Protein AF-A0A9Q3L5G3-F1 (afdb_monomer)

Mean predicted aligned error: 17.33 Å

Secondary structure (DSSP, 8-state):
------B-TTT--B-S--SSPPPSSTTSTT---TT----------------HHHHHHHHHHHHH-HHHHHHHHHHH-SS--HHHHHHS-HHHHHHHHTT------

Sequence (105 aa):
MTIVHEDGNIHKNADGLRRWPLPNNIDNPAYVPEEYSTQIPIEVIGVTDLNTTFFEEVRKSYTQDRNFSILCQLLNKDCKDNSLIHSLDEVWKKSYDEGRFHLLD

Foldseek 3Di:
DDDDFAQDPPPRPRPPDDPDDDPLDPPDPPRDDPPDPPPPDDDDDDDDPPDPVNVVVVVVVLVPDPQSVLVVVCQPDPDHDVVSLVVHDPVSSVCVVVVVDHDDD

pLDDT: mean 75.46, std 13.94, range [43.0, 93.69]

Radius of gyration: 29.69 Å; Cα contacts (8 Å, |Δi|>4): 45; chains: 1; bounding box: 46×34×70 Å

Solvent-accessible surface area (backbone atoms only — not comparable to full-atom values): 7169 Å² total; per-residue (Å²): 137,83,87,79,83,59,59,34,95,86,78,56,48,65,63,90,78,65,92,70,78,74,69,87,40,92,88,32,94,82,45,70,66,91,84,63,77,75,81,74,82,80,86,78,88,82,86,86,76,84,52,70,63,56,57,51,50,53,54,49,50,50,75,69,33,66,57,52,53,52,46,57,54,51,64,71,39,98,57,91,54,64,70,62,51,70,68,34,54,69,72,58,36,52,42,51,77,70,62,74,68,80,79,80,132

Organism: NCBI:txid1389203

Structure (mmCIF, N/CA/C/O backbone):
data_AF-A0A9Q3L5G3-F1
#
_entry.id   AF-A0A9Q3L5G3-F1
#
loop_
_atom_site.group_PDB
_atom_site.id
_atom_site.type_symbol
_atom_site.label_atom_id
_atom_site.label_alt_id
_atom_site.label_comp_id
_atom_site.label_asym_id
_atom_site.label_entity_id
_atom_site.label_seq_id
_atom_site.pdbx_PDB_ins_code
_atom_site.Cartn_x
_atom_site.Cartn_y
_atom_site.Cartn_z
_atom_site.occupancy
_atom_site.B_iso_or_equiv
_atom_site.auth_seq_id
_atom_site.auth_comp_id
_atom_site.auth_asym_id
_atom_site.auth_atom_id
_atom_site.pdbx_PDB_model_num
ATOM 1 N N . MET A 1 1 ? -2.733 23.970 -45.442 1.00 43.00 1 MET A N 1
ATOM 2 C CA . MET A 1 1 ? -1.362 23.443 -45.288 1.00 43.00 1 MET A CA 1
ATOM 3 C C . MET A 1 1 ? -1.467 22.319 -44.277 1.00 43.00 1 MET A C 1
ATOM 5 O O . MET A 1 1 ? -1.745 22.601 -43.121 1.00 43.00 1 MET A O 1
ATOM 9 N N . THR A 1 2 ? -1.423 21.069 -44.729 1.00 43.91 2 THR A N 1
ATOM 10 C CA . THR A 1 2 ? -1.649 19.907 -43.860 1.00 43.91 2 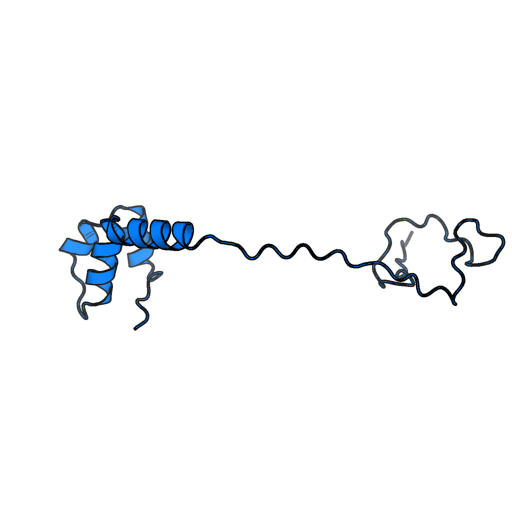THR A CA 1
ATOM 11 C C . THR A 1 2 ? -0.286 19.343 -43.502 1.00 43.91 2 THR A C 1
ATOM 13 O O . THR A 1 2 ? 0.445 18.911 -44.387 1.00 43.91 2 THR A O 1
ATOM 16 N N . ILE A 1 3 ? 0.089 19.442 -42.229 1.00 56.00 3 ILE A N 1
ATOM 17 C CA . ILE A 1 3 ? 1.324 18.845 -41.720 1.00 56.00 3 ILE A CA 1
ATOM 18 C C . ILE A 1 3 ? 1.060 17.342 -41.625 1.00 56.00 3 ILE A C 1
ATOM 20 O O . ILE A 1 3 ? 0.168 16.920 -40.892 1.00 56.00 3 ILE A O 1
ATOM 24 N N . VAL A 1 4 ? 1.781 16.554 -42.419 1.00 53.72 4 VAL A N 1
ATOM 25 C CA . VAL A 1 4 ? 1.737 15.090 -42.363 1.00 53.72 4 VAL A CA 1
ATOM 26 C C . VAL A 1 4 ? 2.895 14.645 -41.482 1.00 53.72 4 VAL A C 1
ATOM 28 O O . VAL A 1 4 ? 4.039 15.019 -41.731 1.00 53.72 4 VAL A O 1
ATOM 31 N N . HIS A 1 5 ? 2.581 13.905 -40.423 1.00 52.97 5 HIS A N 1
ATOM 32 C CA . HIS A 1 5 ? 3.577 13.302 -39.547 1.00 52.97 5 HIS A CA 1
ATOM 33 C C . HIS A 1 5 ? 3.965 11.941 -40.124 1.00 52.97 5 HIS A C 1
ATOM 35 O O . HIS A 1 5 ? 3.087 11.122 -40.390 1.00 52.97 5 HIS A O 1
ATOM 41 N N . GLU A 1 6 ? 5.261 11.718 -40.323 1.00 53.62 6 GLU A N 1
ATOM 42 C CA . GLU A 1 6 ? 5.802 10.404 -40.666 1.00 53.62 6 GLU A CA 1
ATOM 43 C C . GLU A 1 6 ? 6.476 9.795 -39.435 1.00 53.62 6 GLU A C 1
ATOM 45 O O . GLU A 1 6 ? 7.173 10.480 -38.680 1.00 53.62 6 GLU A O 1
ATOM 50 N N . ASP A 1 7 ? 6.242 8.501 -39.234 1.00 56.38 7 ASP A N 1
ATOM 51 C CA . ASP A 1 7 ? 6.804 7.740 -38.126 1.00 56.38 7 ASP A CA 1
ATOM 52 C C . ASP A 1 7 ? 8.324 7.596 -38.288 1.00 56.38 7 ASP A C 1
ATOM 54 O O . ASP A 1 7 ? 8.836 7.294 -39.368 1.00 56.38 7 ASP A O 1
ATOM 58 N N . GLY A 1 8 ? 9.074 7.778 -37.198 1.00 56.22 8 GLY A N 1
ATOM 59 C CA . GLY A 1 8 ? 10.519 7.558 -37.207 1.00 56.22 8 GLY A CA 1
ATOM 60 C C . GLY A 1 8 ? 10.881 6.094 -37.489 1.00 56.22 8 GLY A C 1
ATOM 61 O O . GLY A 1 8 ? 10.296 5.181 -36.912 1.00 56.22 8 GLY A O 1
ATOM 62 N N . ASN A 1 9 ? 11.903 5.859 -38.316 1.00 60.06 9 ASN A N 1
ATOM 63 C CA . ASN A 1 9 ? 12.245 4.525 -38.836 1.00 60.06 9 ASN A CA 1
ATO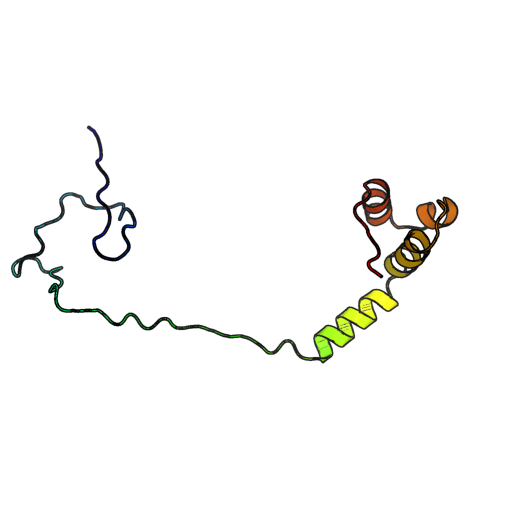M 64 C C . ASN A 1 9 ? 12.621 3.480 -37.755 1.00 60.06 9 ASN A C 1
ATOM 66 O O . ASN A 1 9 ? 12.520 2.283 -37.994 1.00 60.06 9 ASN A O 1
ATOM 70 N N . ILE A 1 10 ? 13.047 3.919 -36.561 1.00 54.97 10 ILE A N 1
ATOM 71 C CA . ILE A 1 10 ? 13.561 3.040 -35.490 1.00 54.97 10 ILE A CA 1
ATOM 72 C C . ILE A 1 10 ? 12.535 2.830 -34.364 1.00 54.97 10 ILE A C 1
ATOM 74 O O . ILE A 1 10 ? 12.302 1.703 -33.942 1.00 54.97 10 ILE A O 1
ATOM 78 N N . HIS A 1 11 ? 11.898 3.899 -33.877 1.00 54.97 11 HIS A N 1
ATOM 79 C CA . HIS A 1 11 ? 10.964 3.825 -32.742 1.00 54.97 11 HIS A CA 1
ATOM 80 C C . HIS A 1 11 ? 9.497 4.043 -33.127 1.00 54.97 11 HIS A C 1
ATOM 82 O O . HIS A 1 11 ? 8.639 3.977 -32.256 1.00 54.97 11 HIS A O 1
ATOM 88 N N . LYS A 1 12 ? 9.200 4.330 -34.402 1.00 57.78 12 LYS A N 1
ATOM 89 C CA . LYS A 1 12 ? 7.877 4.747 -34.906 1.00 57.78 12 LYS A CA 1
ATOM 90 C C . LYS A 1 12 ? 7.233 5.926 -34.168 1.00 57.78 12 LYS A C 1
ATOM 92 O O . LYS A 1 12 ? 6.059 6.211 -34.350 1.00 57.78 12 LYS A O 1
ATOM 97 N N . ASN A 1 13 ? 7.996 6.639 -33.346 1.00 54.12 13 ASN A N 1
ATOM 98 C CA . ASN A 1 13 ? 7.531 7.862 -32.717 1.00 54.12 13 ASN A CA 1
ATOM 99 C C . ASN A 1 13 ? 7.496 8.954 -33.791 1.00 54.12 13 ASN A C 1
ATOM 101 O O . ASN A 1 13 ? 8.436 9.058 -34.585 1.00 54.12 13 ASN A O 1
ATOM 105 N N . ALA A 1 14 ? 6.439 9.764 -33.811 1.00 51.69 14 ALA A N 1
ATOM 106 C CA . ALA A 1 14 ? 6.359 10.935 -34.675 1.00 51.69 14 ALA A CA 1
ATOM 107 C C . ALA A 1 14 ? 7.431 11.947 -34.238 1.00 51.69 14 ALA A C 1
ATOM 109 O O . ALA A 1 14 ? 7.245 12.694 -33.277 1.00 51.69 14 ALA A O 1
ATOM 110 N N . ASP A 1 15 ? 8.581 11.938 -34.911 1.00 53.69 15 ASP A N 1
ATOM 111 C CA . ASP A 1 15 ? 9.641 12.912 -34.675 1.00 53.69 15 ASP A CA 1
ATOM 112 C C . ASP A 1 15 ? 9.170 14.265 -35.224 1.00 53.69 15 ASP A C 1
ATOM 114 O O . ASP A 1 15 ? 9.040 14.481 -36.431 1.00 53.69 15 ASP A O 1
ATOM 118 N N . GLY A 1 16 ? 8.791 15.150 -34.305 1.00 51.53 16 GLY A N 1
ATOM 119 C CA . GLY A 1 16 ? 7.963 16.326 -34.563 1.00 51.53 16 GLY A CA 1
ATOM 120 C C . GLY A 1 16 ? 8.615 17.453 -35.360 1.00 51.53 16 GLY A C 1
ATOM 121 O O . GLY A 1 16 ? 8.007 18.514 -35.479 1.00 51.53 16 GLY A O 1
ATOM 122 N N . LEU A 1 17 ? 9.818 17.285 -35.911 1.00 54.47 17 LEU A N 1
ATOM 123 C CA . LEU A 1 17 ? 10.515 18.356 -36.621 1.00 54.47 17 LEU A CA 1
ATOM 124 C C . LEU A 1 17 ? 11.309 17.826 -37.815 1.00 54.47 17 LEU A C 1
ATOM 126 O O . LEU A 1 17 ? 12.533 17.735 -37.779 1.00 54.47 17 LEU A O 1
ATOM 130 N N . ARG A 1 18 ? 10.633 17.607 -38.947 1.00 48.78 18 ARG A N 1
ATOM 131 C CA . ARG A 1 18 ? 11.314 17.635 -40.246 1.00 48.78 18 ARG A CA 1
ATOM 132 C C . ARG A 1 18 ? 10.744 18.738 -41.117 1.00 48.78 18 ARG A C 1
ATOM 134 O O . ARG A 1 18 ? 9.724 18.587 -41.783 1.00 48.78 18 ARG A O 1
ATOM 141 N N . ARG A 1 19 ? 11.460 19.863 -41.173 1.00 54.16 19 ARG A N 1
ATOM 142 C CA . ARG A 1 19 ? 11.400 20.720 -42.357 1.00 54.16 19 ARG A CA 1
ATOM 143 C C . ARG A 1 19 ? 12.182 19.986 -43.452 1.00 54.16 19 ARG A C 1
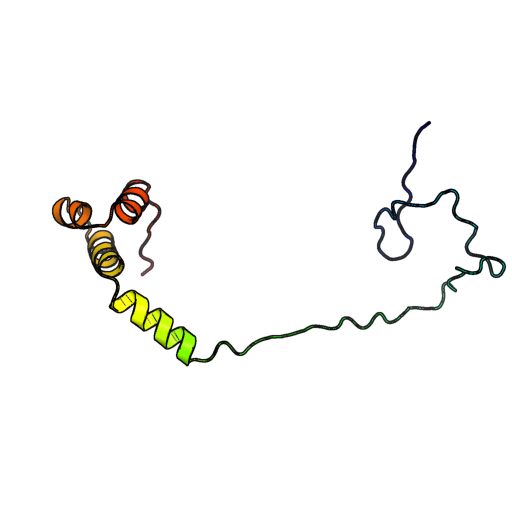ATOM 145 O O . ARG A 1 19 ? 13.338 20.296 -43.676 1.00 54.16 19 ARG A O 1
ATOM 152 N N . TRP A 1 20 ? 11.523 19.010 -44.079 1.00 58.19 20 TRP A N 1
ATOM 153 C CA . TRP A 1 20 ? 11.968 18.301 -45.281 1.00 58.19 20 TRP A CA 1
ATOM 154 C C . TRP A 1 20 ? 13.118 17.310 -45.005 1.00 58.19 20 TRP A C 1
ATOM 156 O O . TRP A 1 20 ? 14.287 17.677 -45.108 1.00 58.19 20 TRP A O 1
ATOM 166 N N . PRO A 1 21 ? 12.807 16.051 -44.633 1.00 58.91 21 PRO A N 1
ATOM 167 C CA . PRO A 1 21 ? 13.828 15.013 -44.529 1.00 58.91 21 PRO A CA 1
ATOM 168 C C . PRO A 1 21 ? 14.582 14.874 -45.852 1.00 58.91 21 PRO A C 1
ATOM 170 O O . PRO A 1 21 ? 13.961 14.627 -46.884 1.00 58.91 21 PRO A O 1
ATOM 173 N N . LEU A 1 22 ? 15.911 14.977 -45.825 1.00 66.81 22 LEU A N 1
ATOM 174 C CA . LEU A 1 22 ? 16.720 14.508 -46.947 1.00 66.81 22 LEU A CA 1
ATOM 175 C C . LEU A 1 22 ? 16.656 12.972 -47.022 1.00 66.81 22 LEU A C 1
ATOM 177 O O . LEU A 1 22 ? 16.517 12.324 -45.976 1.00 66.81 22 LEU A O 1
ATOM 181 N N . PRO A 1 23 ? 16.771 12.381 -48.227 1.00 72.94 23 PRO A N 1
ATOM 182 C CA . PRO A 1 23 ? 16.883 10.935 -48.390 1.00 72.94 23 PRO A CA 1
ATOM 183 C C . PRO A 1 23 ? 17.994 10.350 -47.505 1.00 72.94 23 PRO A C 1
ATOM 185 O O . PRO A 1 23 ? 19.012 11.000 -47.263 1.00 72.94 23 PRO A O 1
ATOM 188 N N . ASN A 1 24 ? 17.812 9.123 -47.012 1.00 70.19 24 ASN A N 1
ATOM 189 C CA . ASN A 1 24 ? 18.845 8.404 -46.260 1.00 70.19 24 ASN A CA 1
ATOM 190 C C . ASN A 1 24 ? 19.887 7.816 -47.233 1.00 70.19 24 ASN A C 1
ATOM 192 O O . ASN A 1 24 ? 19.929 6.609 -47.449 1.00 70.19 24 ASN A O 1
ATOM 196 N N . ASN A 1 25 ? 20.674 8.678 -47.879 1.00 77.56 25 ASN A N 1
ATOM 197 C CA . ASN A 1 25 ? 21.757 8.314 -48.796 1.00 77.56 25 ASN A CA 1
ATOM 198 C C . ASN A 1 25 ? 23.112 8.794 -48.257 1.00 77.56 25 ASN A C 1
ATOM 200 O O . ASN A 1 25 ? 23.155 9.613 -47.349 1.00 77.56 25 ASN A O 1
ATOM 204 N N . ILE A 1 26 ? 24.218 8.317 -48.834 1.00 77.62 26 ILE A N 1
ATOM 205 C CA . ILE A 1 26 ? 25.578 8.625 -48.351 1.00 77.62 26 ILE A CA 1
ATOM 206 C C . ILE A 1 26 ? 25.928 10.125 -48.396 1.00 77.62 26 ILE A C 1
ATOM 208 O O . ILE A 1 26 ? 26.837 10.571 -47.702 1.00 77.62 26 ILE A O 1
ATOM 212 N N . ASP A 1 27 ? 25.190 10.896 -49.197 1.00 77.81 27 ASP A N 1
ATOM 213 C CA . ASP A 1 27 ? 25.332 12.348 -49.322 1.00 77.81 27 ASP A CA 1
ATOM 214 C C . ASP A 1 27 ? 24.683 13.107 -48.148 1.00 77.81 27 ASP A C 1
ATOM 216 O O . ASP A 1 27 ? 24.957 14.291 -47.938 1.00 77.81 27 ASP A O 1
ATOM 220 N N . ASN A 1 28 ? 23.813 12.448 -47.374 1.00 78.00 28 ASN A N 1
ATOM 221 C CA . ASN A 1 28 ? 23.190 13.009 -46.186 1.00 78.00 28 ASN A CA 1
ATOM 222 C C . ASN A 1 28 ? 24.139 12.859 -44.981 1.00 78.00 28 ASN A C 1
ATOM 224 O O . ASN A 1 28 ? 24.465 11.738 -44.598 1.00 78.00 28 ASN A O 1
ATOM 228 N N . PRO A 1 29 ? 24.552 13.947 -44.305 1.00 71.38 29 PRO A N 1
ATOM 229 C CA . PRO A 1 29 ? 25.418 13.848 -43.126 1.00 71.38 29 PRO A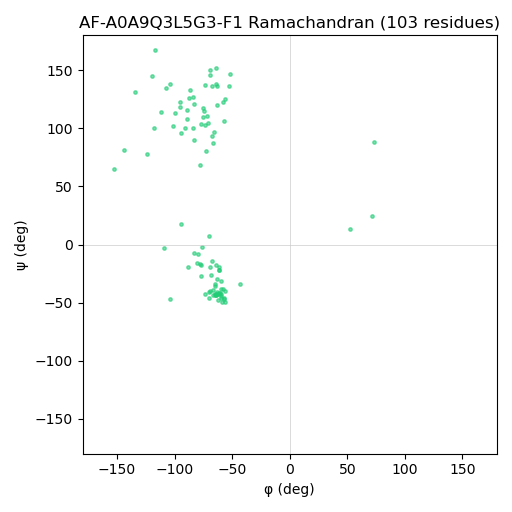 CA 1
ATOM 230 C C . PRO A 1 29 ? 24.763 13.109 -41.946 1.00 71.38 29 PRO A C 1
ATOM 232 O O . PRO A 1 29 ? 25.464 12.666 -41.041 1.00 71.38 29 PRO A O 1
ATOM 235 N N . ALA A 1 30 ? 23.434 12.965 -41.950 1.00 68.69 30 ALA A N 1
ATOM 236 C CA . ALA A 1 30 ? 22.679 12.148 -41.002 1.00 68.69 30 ALA A CA 1
ATOM 237 C C . ALA A 1 30 ? 22.393 10.724 -41.529 1.00 68.69 30 ALA A C 1
ATOM 239 O O . ALA A 1 30 ? 21.480 10.068 -41.028 1.00 68.69 30 ALA A O 1
ATOM 240 N N . TYR A 1 31 ? 23.123 10.263 -42.554 1.00 76.56 31 TYR A N 1
ATOM 241 C CA . TYR A 1 31 ? 23.007 8.915 -43.103 1.00 76.56 31 TYR A CA 1
ATOM 242 C C . TYR A 1 31 ? 23.258 7.862 -42.027 1.00 76.56 31 TYR A C 1
ATOM 244 O O . TYR A 1 31 ? 24.327 7.820 -41.415 1.00 76.56 31 TYR A O 1
ATOM 252 N N . VAL A 1 32 ? 22.274 6.988 -41.826 1.00 70.75 32 VAL A N 1
ATOM 253 C CA . VAL A 1 32 ? 22.402 5.813 -40.963 1.00 70.75 32 VAL A CA 1
ATOM 254 C C . VAL A 1 32 ? 22.361 4.581 -41.867 1.00 70.75 32 VAL A C 1
ATOM 256 O O . VAL A 1 32 ? 21.322 4.346 -42.494 1.00 70.75 32 VAL A O 1
ATOM 259 N N . PRO A 1 33 ? 23.458 3.806 -41.975 1.00 74.62 33 PRO A N 1
ATOM 260 C CA . PRO A 1 33 ? 23.460 2.583 -42.767 1.00 74.62 33 PRO A CA 1
ATOM 261 C C . PRO A 1 33 ? 22.462 1.570 -42.191 1.00 74.62 33 PRO A C 1
ATOM 263 O O . PRO A 1 33 ? 22.425 1.362 -40.979 1.00 74.62 33 PRO A O 1
ATOM 266 N N . GLU A 1 34 ? 21.681 0.912 -43.051 1.00 66.69 34 GLU A N 1
ATOM 267 C CA . GLU A 1 34 ? 20.628 -0.036 -42.637 1.00 66.69 34 GLU A CA 1
ATOM 268 C C . GLU A 1 34 ? 21.169 -1.252 -41.860 1.00 66.69 34 GLU A C 1
ATOM 270 O O . GLU A 1 34 ? 20.449 -1.859 -41.073 1.00 66.69 34 GLU A O 1
ATOM 275 N N . GLU A 1 35 ? 22.455 -1.576 -42.026 1.00 64.25 35 GLU A N 1
ATOM 276 C CA . GLU A 1 35 ? 23.134 -2.690 -41.350 1.00 64.25 35 GLU A CA 1
ATOM 277 C C . GLU A 1 35 ? 23.626 -2.354 -39.930 1.00 64.25 35 GLU A C 1
ATOM 279 O O . GLU A 1 35 ? 24.062 -3.244 -39.196 1.00 64.25 35 GLU A O 1
ATOM 284 N N . TYR A 1 36 ? 23.544 -1.090 -39.499 1.00 60.34 36 TYR A N 1
ATOM 285 C CA . TYR A 1 36 ? 23.884 -0.717 -38.128 1.00 60.34 36 TYR A CA 1
ATOM 286 C C . TYR A 1 36 ? 22.687 -0.960 -37.208 1.00 60.34 36 TYR A C 1
ATOM 288 O O . TYR A 1 36 ? 21.881 -0.070 -36.936 1.00 60.34 36 TYR A O 1
ATOM 296 N N . SER A 1 37 ? 22.606 -2.165 -36.643 1.00 60.75 37 SER A N 1
ATOM 297 C CA . SER A 1 37 ? 21.893 -2.344 -35.381 1.00 60.75 37 SER A CA 1
ATOM 298 C C . SER A 1 37 ? 22.675 -1.588 -34.307 1.00 60.75 37 SER A C 1
ATOM 300 O O . SER A 1 37 ? 23.583 -2.143 -33.683 1.00 60.75 37 SER A O 1
ATOM 302 N N . THR A 1 38 ? 22.391 -0.299 -34.126 1.00 62.62 38 THR A N 1
ATOM 303 C CA . THR A 1 38 ? 22.933 0.457 -32.999 1.00 62.62 38 THR A CA 1
ATOM 304 C C . THR A 1 38 ? 22.504 -0.281 -31.737 1.00 62.62 38 THR A C 1
ATOM 306 O O . THR A 1 38 ? 21.327 -0.278 -31.379 1.00 62.62 38 THR A O 1
ATOM 309 N N . GLN A 1 39 ? 23.439 -0.978 -31.091 1.00 62.69 39 GLN A N 1
ATOM 310 C CA . GLN A 1 39 ? 23.215 -1.526 -29.764 1.00 62.69 39 GLN A CA 1
ATOM 311 C C . GLN A 1 39 ? 23.116 -0.320 -28.840 1.00 62.69 39 GLN A C 1
ATOM 313 O O . GLN A 1 39 ? 24.129 0.241 -28.438 1.00 62.69 39 GLN A O 1
ATOM 318 N N . ILE A 1 40 ? 21.896 0.149 -28.596 1.00 67.44 40 ILE A N 1
ATOM 319 C CA . ILE A 1 40 ? 21.646 1.188 -27.606 1.00 67.44 40 ILE A CA 1
ATOM 320 C C . ILE A 1 40 ? 21.749 0.478 -26.252 1.00 67.44 40 ILE A C 1
ATOM 322 O O . ILE A 1 40 ? 20.885 -0.356 -25.962 1.00 67.44 40 ILE A O 1
ATOM 326 N N . PRO A 1 41 ? 22.793 0.728 -25.441 1.00 71.50 41 PRO A N 1
ATOM 327 C CA . PRO A 1 41 ? 22.854 0.153 -24.109 1.00 71.50 41 PRO A CA 1
ATOM 328 C C . PRO A 1 41 ? 21.683 0.715 -23.300 1.00 71.50 41 PRO A C 1
ATOM 330 O O . PRO A 1 41 ? 21.527 1.927 -23.153 1.00 71.50 41 PRO A O 1
ATOM 333 N N . ILE A 1 42 ? 20.814 -0.173 -22.824 1.00 76.69 42 ILE A N 1
ATOM 334 C CA . ILE A 1 42 ? 19.763 0.194 -21.880 1.00 76.69 42 ILE A CA 1
ATOM 335 C C . ILE A 1 42 ? 20.405 0.160 -20.495 1.00 76.69 42 ILE A C 1
ATOM 337 O O . ILE A 1 42 ? 20.589 -0.909 -19.917 1.00 76.69 42 ILE A O 1
ATOM 341 N N . GLU A 1 43 ? 20.759 1.330 -19.974 1.00 77.56 43 GLU A N 1
ATOM 342 C CA . GLU A 1 43 ? 21.289 1.470 -18.618 1.00 77.56 43 GLU A CA 1
ATOM 343 C C . GLU A 1 43 ? 20.136 1.368 -17.609 1.00 77.56 43 GLU A C 1
ATOM 345 O O . GLU A 1 43 ? 19.333 2.292 -17.456 1.00 77.56 43 GLU A O 1
ATOM 350 N N . VAL A 1 44 ? 20.018 0.222 -16.936 1.00 77.81 44 VAL A N 1
ATOM 351 C CA . VAL A 1 44 ? 19.010 0.002 -15.890 1.00 77.81 44 VAL A CA 1
ATOM 352 C C . VAL A 1 44 ? 19.629 0.28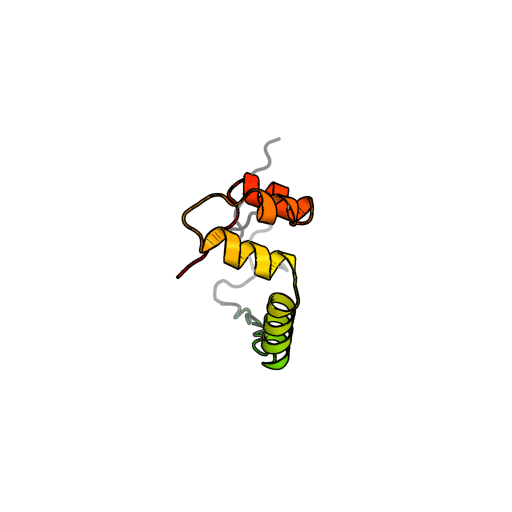8 -14.529 1.00 77.81 44 VAL A C 1
ATOM 354 O O . VAL A 1 44 ? 20.537 -0.412 -14.087 1.00 77.81 44 VAL A O 1
ATOM 357 N N . ILE A 1 45 ? 19.089 1.279 -13.820 1.00 74.56 45 ILE A N 1
ATOM 358 C CA . ILE A 1 45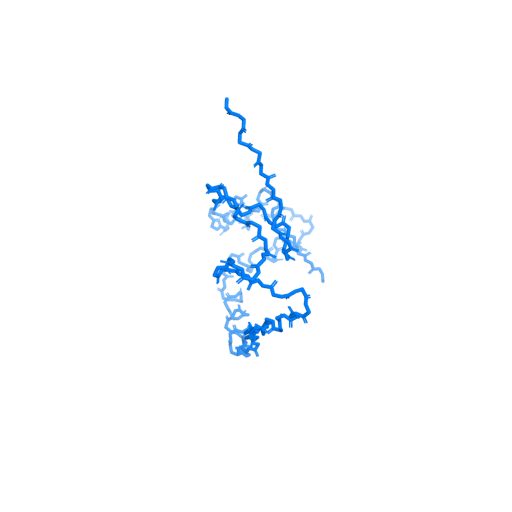 ? 19.410 1.508 -12.410 1.00 74.56 45 ILE A CA 1
ATOM 359 C C . ILE A 1 45 ? 18.408 0.717 -11.567 1.00 74.56 45 ILE A C 1
ATOM 361 O O . ILE A 1 45 ? 17.265 1.132 -11.374 1.00 74.56 45 ILE A O 1
ATOM 365 N N . GLY A 1 46 ? 18.842 -0.442 -11.075 1.00 72.12 46 GLY A N 1
ATOM 366 C CA . GLY A 1 46 ? 18.110 -1.218 -10.080 1.00 72.12 46 GLY A CA 1
ATOM 367 C C . GLY A 1 46 ? 18.512 -0.783 -8.676 1.00 72.12 46 GLY A C 1
ATOM 368 O O . GLY A 1 46 ? 19.615 -1.088 -8.232 1.00 72.12 46 GLY A O 1
ATOM 369 N N . VAL A 1 47 ? 17.626 -0.081 -7.969 1.00 66.56 47 VAL A N 1
ATOM 370 C CA . VAL A 1 47 ? 17.801 0.202 -6.539 1.00 66.56 47 VAL A CA 1
ATOM 371 C C . VAL A 1 47 ? 16.918 -0.761 -5.761 1.00 66.56 47 VAL A C 1
ATOM 373 O O . VAL A 1 47 ? 15.708 -0.574 -5.665 1.00 66.56 47 VAL A O 1
ATOM 376 N N . THR A 1 48 ? 17.521 -1.802 -5.203 1.00 68.62 48 THR A N 1
ATOM 377 C CA . THR A 1 48 ? 16.861 -2.708 -4.260 1.00 68.62 48 THR A CA 1
ATOM 378 C C . THR A 1 48 ? 17.679 -2.744 -2.988 1.00 68.62 48 THR A C 1
ATOM 380 O O . THR A 1 48 ? 18.447 -3.670 -2.767 1.00 68.62 48 THR A O 1
ATOM 383 N N . ASP A 1 49 ? 17.545 -1.701 -2.177 1.00 62.56 49 ASP A N 1
ATOM 384 C CA . ASP A 1 49 ? 18.020 -1.743 -0.798 1.00 62.56 49 ASP A CA 1
ATOM 385 C C . ASP A 1 49 ? 17.190 -0.780 0.055 1.00 62.56 49 ASP A C 1
ATOM 387 O O . ASP A 1 49 ? 17.642 0.253 0.549 1.00 62.56 49 ASP A O 1
ATOM 391 N N . LEU A 1 50 ? 15.898 -1.096 0.188 1.00 67.25 50 LEU A N 1
ATOM 392 C CA . LEU A 1 50 ? 15.136 -0.556 1.306 1.00 67.25 50 LEU A CA 1
ATOM 393 C C . LEU A 1 50 ? 15.602 -1.322 2.538 1.00 67.25 50 LEU A C 1
ATOM 395 O O . LEU A 1 50 ? 15.253 -2.488 2.726 1.00 67.25 50 LEU A O 1
ATOM 399 N N . ASN A 1 51 ? 16.446 -0.669 3.333 1.00 75.94 51 ASN A N 1
ATOM 400 C CA . ASN A 1 51 ? 16.992 -1.251 4.547 1.00 75.94 51 ASN A CA 1
ATOM 401 C C . ASN A 1 51 ? 15.843 -1.774 5.421 1.00 75.94 51 ASN A C 1
ATOM 403 O O . ASN A 1 51 ? 14.835 -1.097 5.616 1.00 75.94 51 ASN A O 1
ATOM 407 N N . THR A 1 52 ? 16.011 -2.970 5.976 1.00 80.75 52 THR A N 1
ATOM 408 C CA . THR A 1 52 ? 15.126 -3.543 7.001 1.00 80.75 52 THR A CA 1
ATOM 409 C C . THR A 1 52 ? 14.719 -2.540 8.085 1.00 80.75 52 THR A C 1
ATOM 411 O O . THR A 1 52 ? 13.564 -2.545 8.509 1.00 80.75 52 THR A O 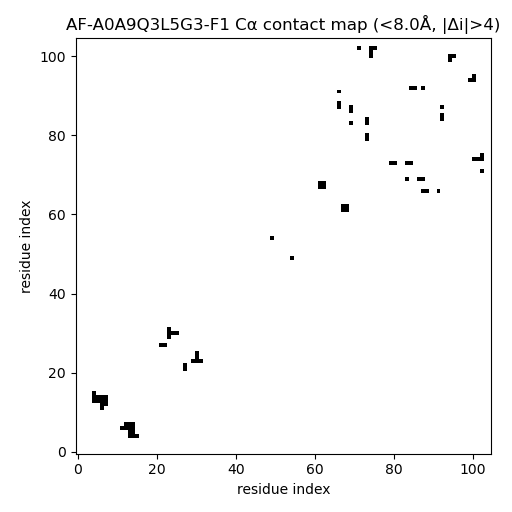1
ATOM 414 N N . THR A 1 53 ? 15.606 -1.608 8.451 1.00 82.94 53 THR A N 1
ATOM 415 C CA . THR A 1 53 ? 15.320 -0.525 9.401 1.00 82.94 53 THR A CA 1
ATOM 416 C C . THR A 1 53 ? 14.153 0.363 8.973 1.00 82.94 53 THR A C 1
ATOM 418 O O . THR A 1 53 ? 13.342 0.731 9.816 1.00 82.94 53 THR A O 1
ATOM 421 N N . PHE A 1 54 ? 14.009 0.662 7.678 1.00 84.81 54 PHE A N 1
ATOM 422 C CA . PHE A 1 54 ? 12.881 1.438 7.159 1.00 84.81 54 PHE A CA 1
ATOM 423 C C . PHE A 1 54 ? 11.557 0.713 7.414 1.00 84.81 54 PHE A C 1
ATOM 425 O O . PHE A 1 54 ? 10.613 1.297 7.939 1.00 84.81 54 PHE A O 1
ATOM 432 N N . PHE A 1 55 ? 11.489 -0.583 7.100 1.00 84.44 55 PHE A N 1
ATOM 433 C CA . PHE A 1 55 ? 10.280 -1.373 7.341 1.00 84.44 55 PHE A CA 1
ATOM 434 C C . PHE A 1 55 ? 9.967 -1.510 8.834 1.00 84.44 55 PHE A C 1
ATOM 436 O O . PHE A 1 55 ? 8.797 -1.497 9.223 1.00 84.44 55 PHE A O 1
ATOM 443 N N . GLU A 1 56 ? 10.991 -1.609 9.682 1.00 87.06 56 GLU A N 1
ATOM 444 C CA . GLU A 1 56 ? 10.814 -1.596 11.133 1.00 87.06 56 GLU A CA 1
ATOM 445 C C . GLU A 1 56 ? 10.271 -0.258 11.641 1.00 87.06 56 GLU A C 1
ATOM 447 O O . GLU A 1 56 ? 9.373 -0.251 12.484 1.00 87.06 56 GLU A O 1
ATOM 452 N N . GLU A 1 57 ? 10.777 0.866 11.137 1.00 86.62 57 GLU A N 1
ATOM 453 C CA . GLU A 1 57 ? 10.284 2.201 11.485 1.00 86.62 57 GLU A CA 1
ATOM 454 C C . GLU A 1 57 ? 8.842 2.412 11.025 1.00 86.62 57 GLU A C 1
ATOM 456 O O . GLU A 1 57 ? 8.010 2.868 11.812 1.00 86.62 57 GLU A O 1
ATOM 461 N N . VAL A 1 58 ? 8.513 1.996 9.801 1.00 85.88 58 VAL A N 1
ATOM 462 C CA . VAL A 1 58 ? 7.140 2.027 9.282 1.00 85.88 58 VAL A CA 1
ATOM 463 C C . VAL A 1 58 ? 6.210 1.184 10.160 1.00 85.88 58 VAL A C 1
ATOM 465 O O . VAL A 1 58 ? 5.155 1.659 10.583 1.00 85.88 58 VAL A O 1
ATOM 468 N N . ARG A 1 59 ? 6.613 -0.040 10.529 1.00 85.88 59 ARG A N 1
ATOM 469 C CA . ARG A 1 59 ? 5.817 -0.892 11.429 1.00 85.88 59 ARG A CA 1
ATOM 470 C C . ARG A 1 59 ? 5.624 -0.243 12.803 1.00 85.88 59 ARG A C 1
ATOM 472 O O . ARG A 1 59 ? 4.514 -0.269 13.335 1.00 85.88 59 ARG A O 1
ATOM 479 N N . LYS A 1 60 ? 6.677 0.357 13.368 1.00 86.81 60 LYS A N 1
ATOM 480 C CA . LYS A 1 60 ? 6.602 1.086 14.646 1.00 86.81 60 LYS A CA 1
ATOM 481 C C . LYS A 1 60 ? 5.648 2.276 14.554 1.00 86.81 60 LYS A C 1
ATOM 483 O O . LYS A 1 60 ? 4.847 2.461 15.470 1.00 86.81 60 LYS A O 1
ATOM 488 N N . SER A 1 61 ? 5.681 3.026 13.453 1.00 86.38 61 SER A N 1
ATOM 489 C CA . SER A 1 61 ? 4.791 4.167 13.223 1.00 86.38 61 SER A CA 1
ATOM 490 C C . SER A 1 61 ? 3.318 3.765 13.311 1.00 86.38 61 SER A C 1
ATOM 492 O O . SER A 1 61 ? 2.575 4.399 14.057 1.00 86.38 61 SER A O 1
ATOM 494 N N . TYR A 1 62 ? 2.912 2.660 12.676 1.00 83.31 62 TYR A N 1
ATOM 495 C CA . TYR A 1 62 ? 1.528 2.181 12.777 1.00 83.31 62 TYR A CA 1
ATOM 496 C C . TYR A 1 62 ? 1.141 1.775 14.201 1.00 83.31 62 TYR A C 1
ATOM 498 O O . TYR A 1 62 ? 0.051 2.099 14.658 1.00 83.31 62 TYR A O 1
ATOM 506 N N . THR A 1 63 ? 2.035 1.110 14.941 1.00 81.62 63 THR A N 1
ATOM 507 C CA . THR A 1 63 ? 1.734 0.706 16.328 1.00 81.62 63 THR A CA 1
ATOM 508 C C . THR A 1 63 ? 1.618 1.880 17.301 1.00 81.62 63 THR A C 1
ATOM 510 O O . THR A 1 63 ? 0.936 1.761 18.317 1.00 81.62 63 THR A O 1
ATOM 513 N N . GLN A 1 64 ? 2.286 2.999 17.014 1.00 85.69 64 GLN A N 1
ATOM 514 C CA . GLN A 1 64 ? 2.249 4.204 17.847 1.00 85.69 64 GLN A CA 1
ATOM 515 C C . GLN A 1 64 ? 1.102 5.146 17.470 1.00 85.69 64 GLN A C 1
ATOM 517 O O . GLN A 1 64 ? 0.714 5.988 18.282 1.00 85.69 64 GLN A O 1
ATOM 522 N N . ASP A 1 65 ? 0.550 5.015 16.262 1.00 89.50 65 ASP A N 1
ATOM 523 C CA . ASP A 1 65 ? -0.547 5.853 15.805 1.00 89.50 65 ASP A CA 1
ATOM 524 C C . ASP A 1 65 ? -1.869 5.440 16.471 1.00 89.50 65 ASP A C 1
ATOM 526 O O . ASP A 1 65 ? -2.400 4.334 16.312 1.00 89.50 65 ASP A O 1
ATOM 530 N N . ARG A 1 66 ? -2.425 6.386 17.228 1.00 90.31 66 ARG A N 1
ATOM 531 C CA . ARG A 1 66 ? -3.703 6.249 17.921 1.00 90.31 66 ARG A CA 1
ATOM 532 C C . ARG A 1 66 ? -4.852 5.970 16.948 1.00 90.31 66 ARG A C 1
ATOM 534 O O . ARG A 1 66 ? -5.674 5.099 17.231 1.00 90.31 66 ARG A O 1
ATOM 541 N N . ASN A 1 67 ? -4.918 6.688 15.825 1.00 90.81 67 ASN A N 1
ATOM 542 C CA . ASN A 1 67 ? -5.989 6.529 14.840 1.00 90.81 67 ASN A CA 1
ATOM 543 C C . ASN A 1 67 ? -5.911 5.159 14.172 1.00 90.81 67 ASN A C 1
ATOM 545 O O . ASN A 1 67 ? -6.945 4.522 13.986 1.00 90.81 67 ASN A O 1
ATOM 549 N N . PHE A 1 68 ? -4.699 4.677 13.877 1.00 89.38 68 PHE A N 1
ATOM 550 C CA . PHE A 1 68 ? -4.500 3.335 13.330 1.00 89.38 68 PHE A CA 1
ATOM 551 C C . PHE A 1 68 ? -5.051 2.257 14.272 1.00 89.38 68 PHE A C 1
ATOM 553 O O . PHE A 1 68 ? -5.853 1.423 13.854 1.00 89.38 68 PHE A O 1
ATOM 560 N N . SER A 1 69 ? -4.703 2.318 15.561 1.00 88.25 69 SER A N 1
ATOM 561 C CA . SER A 1 69 ? -5.214 1.372 16.564 1.00 88.25 69 SER A CA 1
ATOM 562 C C . SER A 1 69 ? -6.746 1.405 16.674 1.00 88.25 69 SER A C 1
ATOM 564 O O . SER A 1 69 ? -7.394 0.356 16.700 1.00 88.25 69 SER A O 1
ATOM 566 N N . ILE A 1 70 ? -7.344 2.603 16.667 1.00 90.38 70 ILE A N 1
ATOM 567 C CA . ILE A 1 70 ? -8.805 2.778 16.686 1.00 90.38 70 ILE A CA 1
ATOM 568 C C . ILE A 1 70 ? -9.449 2.191 15.423 1.00 90.38 70 ILE A C 1
ATOM 570 O O . ILE A 1 70 ? -10.468 1.510 15.527 1.00 90.38 70 ILE A O 1
ATOM 574 N N . LEU A 1 71 ? -8.859 2.402 14.243 1.00 90.31 71 LEU A N 1
ATOM 575 C CA . LEU A 1 71 ? -9.360 1.850 12.981 1.00 90.31 71 LEU A CA 1
ATOM 576 C C . LEU A 1 71 ? -9.303 0.326 12.962 1.00 90.31 71 LEU A C 1
ATOM 578 O O . LEU A 1 71 ? -10.286 -0.303 12.582 1.00 90.31 71 LEU A O 1
ATOM 582 N N . CYS A 1 72 ? -8.210 -0.281 13.427 1.00 88.75 72 CYS A N 1
ATOM 583 C CA . CYS A 1 72 ? -8.130 -1.736 13.553 1.00 88.75 72 CYS A CA 1
ATOM 584 C C . CYS A 1 72 ? -9.218 -2.288 14.482 1.00 88.75 72 CYS A C 1
ATOM 586 O O . CYS A 1 72 ? -9.784 -3.339 14.195 1.00 88.75 72 CYS A O 1
ATOM 588 N N . GLN A 1 73 ? -9.541 -1.592 15.576 1.00 88.31 73 GLN A N 1
ATOM 589 C CA . GLN A 1 73 ? -10.632 -1.996 16.471 1.00 88.31 73 GLN A CA 1
ATOM 590 C C . GLN A 1 73 ? -12.010 -1.810 15.831 1.00 88.31 73 GLN A C 1
ATOM 592 O O . GLN A 1 73 ? -12.873 -2.667 15.999 1.00 88.31 73 GLN A O 1
ATOM 597 N N . LEU A 1 74 ? -12.223 -0.707 15.112 1.00 90.06 74 LEU A N 1
ATOM 598 C CA . LEU A 1 74 ? -13.479 -0.426 14.417 1.00 90.06 74 LEU A CA 1
ATOM 599 C C . LEU A 1 74 ? -13.755 -1.438 13.307 1.00 90.06 74 LEU A C 1
ATOM 601 O O . LEU A 1 74 ? -14.878 -1.911 13.198 1.00 90.06 74 LEU A O 1
ATOM 605 N N . LEU A 1 75 ? -12.738 -1.783 12.517 1.00 88.50 75 LEU A N 1
ATOM 606 C CA . LEU A 1 75 ? -12.871 -2.697 11.382 1.00 88.50 75 LEU A CA 1
ATOM 607 C C . LEU A 1 75 ? -12.955 -4.171 11.805 1.00 88.50 75 LEU A C 1
ATOM 609 O O . LEU A 1 75 ? -13.564 -4.954 11.089 1.00 88.50 75 LEU A O 1
ATOM 613 N N . ASN A 1 76 ? -12.386 -4.545 12.958 1.00 88.06 76 ASN A N 1
ATOM 614 C CA . ASN A 1 76 ? -12.541 -5.890 13.533 1.00 88.06 76 ASN A CA 1
ATOM 615 C C . ASN A 1 76 ? -13.897 -6.111 14.220 1.00 88.06 76 ASN A C 1
ATOM 617 O O . ASN A 1 76 ? -14.251 -7.248 14.526 1.00 88.06 76 ASN A O 1
ATOM 621 N N . LYS A 1 77 ? -14.632 -5.044 14.553 1.00 84.19 77 LYS A N 1
ATOM 622 C CA . LYS A 1 77 ? -15.960 -5.170 15.158 1.00 84.19 77 LYS A CA 1
ATOM 623 C C . LYS A 1 77 ? -17.011 -5.303 14.061 1.00 84.19 77 LYS A C 1
ATOM 625 O O . LYS A 1 77 ? -17.114 -4.455 13.184 1.00 84.19 77 LYS A O 1
ATOM 630 N N . ASP A 1 78 ? -17.903 -6.276 14.217 1.00 73.25 78 ASP A N 1
ATOM 631 C CA . ASP A 1 78 ? -19.069 -6.435 13.335 1.00 73.25 78 ASP A CA 1
ATOM 632 C C . ASP A 1 78 ? -20.096 -5.290 13.471 1.00 73.25 78 ASP A C 1
ATOM 634 O O . ASP A 1 78 ? -21.003 -5.145 12.650 1.00 73.25 78 ASP A O 1
ATOM 638 N N . CYS A 1 79 ? -19.992 -4.468 14.525 1.00 75.75 79 CYS A N 1
ATOM 639 C CA . CYS A 1 79 ? -20.947 -3.414 14.854 1.00 75.75 79 CYS A CA 1
ATOM 640 C C . CYS A 1 79 ? -20.318 -2.013 14.876 1.00 75.75 79 CYS A C 1
ATOM 642 O O . CYS A 1 79 ? -19.182 -1.807 15.304 1.00 75.75 79 CYS A O 1
ATOM 644 N N . LYS A 1 80 ? -21.100 -1.012 14.446 1.00 76.75 80 LYS A N 1
ATOM 645 C CA . LYS A 1 80 ? -20.667 0.391 14.415 1.00 76.75 80 LYS A CA 1
ATOM 646 C C . LYS A 1 80 ? -20.582 0.964 15.829 1.00 76.75 80 LYS A C 1
ATOM 648 O O . LYS A 1 80 ? -21.605 1.209 16.468 1.00 76.75 80 LYS A O 1
ATOM 653 N N . ASP A 1 81 ? -19.363 1.226 16.288 1.00 82.81 81 ASP A N 1
ATOM 654 C CA . ASP A 1 81 ? -19.100 1.872 17.573 1.00 82.81 81 ASP A CA 1
ATOM 655 C C . ASP A 1 81 ? -18.923 3.387 17.398 1.00 82.81 81 ASP A C 1
ATOM 657 O O . ASP A 1 81 ? -17.840 3.884 17.084 1.00 82.81 81 ASP A O 1
ATOM 661 N N . ASN A 1 82 ? -20.005 4.138 17.615 1.00 84.00 82 ASN A N 1
ATOM 662 C CA . ASN A 1 82 ? -19.996 5.596 17.468 1.00 84.00 82 ASN A CA 1
ATOM 663 C C . ASN A 1 82 ? -18.984 6.276 18.402 1.00 84.00 82 ASN A C 1
ATOM 665 O O . ASN A 1 82 ? -18.421 7.306 18.036 1.00 84.00 82 ASN A O 1
ATOM 669 N N . SER A 1 83 ? -18.717 5.710 19.584 1.00 85.31 83 SER A N 1
ATOM 670 C CA . SER A 1 83 ? -17.784 6.316 20.542 1.00 85.31 83 SER A CA 1
ATOM 671 C C . SER A 1 83 ? -16.349 6.317 20.006 1.00 85.31 83 SER A C 1
ATOM 673 O O . SER A 1 83 ? -15.667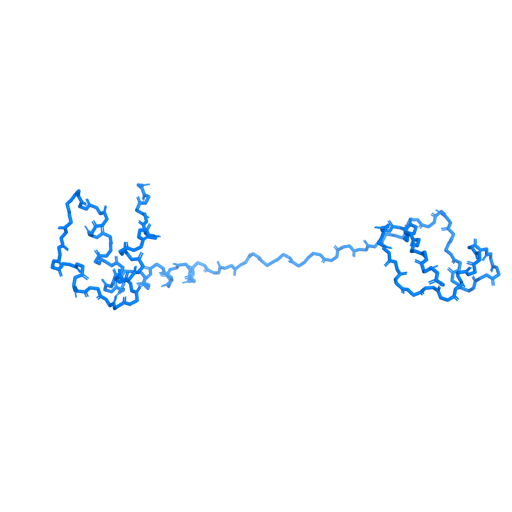 7.343 20.041 1.00 85.31 83 SER A O 1
ATOM 675 N N . LEU A 1 84 ? -15.936 5.199 19.405 1.00 85.44 84 LEU A N 1
ATOM 676 C CA . LEU A 1 84 ? -14.635 5.048 18.761 1.00 85.44 84 LEU A CA 1
ATOM 677 C C . LEU A 1 84 ? -14.536 5.899 17.491 1.00 85.44 84 LEU A C 1
ATOM 679 O O . LEU A 1 84 ? -13.520 6.562 17.291 1.00 85.44 84 LEU A O 1
ATOM 683 N N . ILE A 1 85 ? -15.601 5.977 16.687 1.00 88.06 85 ILE A N 1
ATOM 684 C CA . ILE A 1 85 ? -15.635 6.839 15.492 1.00 88.06 85 ILE A CA 1
ATOM 685 C C . ILE A 1 85 ? -15.443 8.315 15.870 1.00 88.06 85 ILE A C 1
ATOM 687 O O . ILE A 1 85 ? -14.698 9.032 15.208 1.00 88.06 85 ILE A O 1
ATOM 691 N N . HIS A 1 86 ? -16.079 8.786 16.947 1.00 88.75 86 HIS A N 1
ATOM 692 C CA . HIS A 1 86 ? -15.898 10.157 17.438 1.00 88.75 86 HIS A CA 1
ATOM 693 C C . HIS A 1 86 ? -14.518 10.421 18.039 1.00 88.75 86 HIS A C 1
ATOM 695 O O . HIS A 1 86 ? -14.123 11.580 18.143 1.00 88.75 86 HIS A O 1
ATOM 701 N N . SER A 1 87 ? -13.797 9.370 18.425 1.00 89.94 87 SER A N 1
ATOM 702 C CA . SER A 1 87 ? -12.429 9.498 18.907 1.00 89.94 87 SER A CA 1
ATOM 703 C C . SER A 1 87 ? -11.406 9.631 17.775 1.00 89.94 87 SER A C 1
ATOM 705 O O . SER A 1 87 ? -10.286 10.046 18.054 1.00 89.94 87 SER A O 1
ATOM 707 N N . LEU A 1 88 ? -11.752 9.314 16.522 1.00 91.19 88 LEU A N 1
ATOM 708 C CA . LEU A 1 88 ? -10.862 9.522 15.377 1.00 91.19 88 LEU A CA 1
ATOM 709 C C . LEU A 1 88 ? -10.682 11.007 15.071 1.00 91.19 88 LEU A C 1
ATOM 711 O O . LEU A 1 88 ? -11.622 11.799 15.168 1.00 91.19 88 LEU A O 1
ATOM 715 N N . ASP A 1 89 ? -9.484 11.363 14.620 1.00 93.69 89 ASP A N 1
ATOM 716 C CA . ASP A 1 89 ? -9.251 12.694 14.071 1.00 93.69 89 ASP A CA 1
ATOM 717 C C . ASP A 1 89 ? -10.086 12.903 12.792 1.00 93.69 89 ASP A C 1
ATOM 719 O O . ASP A 1 89 ? -10.395 11.963 12.053 1.00 93.69 89 ASP A O 1
ATOM 723 N N . GLU A 1 90 ? -10.436 14.155 12.501 1.00 90.94 90 GLU A N 1
ATOM 724 C CA . GLU A 1 90 ? -11.450 14.517 11.500 1.00 90.94 90 GLU A CA 1
ATOM 725 C C . GLU A 1 90 ? -11.173 13.953 10.093 1.00 90.94 90 GLU A C 1
ATOM 727 O O . GLU A 1 90 ? -12.079 13.453 9.424 1.00 90.94 90 GLU A O 1
ATOM 732 N N . VAL A 1 91 ? -9.906 13.960 9.665 1.00 92.94 91 VAL A N 1
ATOM 733 C CA . VAL A 1 91 ? -9.468 13.435 8.357 1.00 92.94 91 VAL A CA 1
ATOM 734 C C . VAL A 1 91 ? -9.696 11.923 8.249 1.00 92.94 91 VAL A C 1
ATOM 736 O O . VAL A 1 91 ? -10.171 11.421 7.223 1.00 92.94 91 VAL A O 1
ATOM 739 N N . TRP A 1 92 ? -9.379 11.194 9.319 1.00 92.31 92 TRP A N 1
ATOM 740 C CA . TRP A 1 92 ? -9.520 9.742 9.386 1.00 92.31 92 TRP A CA 1
ATOM 741 C C . TRP A 1 92 ? -10.980 9.343 9.507 1.00 92.31 92 TRP A C 1
ATOM 743 O O . TRP A 1 92 ? -11.427 8.445 8.795 1.00 92.31 92 TRP A O 1
ATOM 753 N N . LYS A 1 93 ? -11.738 10.064 10.335 1.00 92.25 93 LYS A N 1
ATOM 754 C CA . LYS A 1 93 ? -13.180 9.882 10.468 1.00 92.25 93 LYS A CA 1
ATOM 755 C C . LYS A 1 93 ? -13.890 10.039 9.125 1.00 92.25 93 LYS A C 1
ATOM 757 O O . LYS A 1 93 ? -14.632 9.149 8.729 1.00 92.25 93 LYS A O 1
ATOM 762 N N . LYS A 1 94 ? -13.601 11.116 8.386 1.00 93.31 94 LYS A N 1
ATOM 763 C CA . LYS A 1 94 ? -14.168 11.333 7.048 1.00 93.31 94 LYS A CA 1
ATOM 764 C C . LYS A 1 94 ? -13.844 10.177 6.099 1.00 93.31 94 LYS A C 1
ATOM 766 O O . LYS A 1 94 ? -14.730 9.665 5.427 1.00 93.31 94 LYS A O 1
ATOM 771 N N . SER A 1 95 ? -12.587 9.739 6.072 1.00 91.88 95 SER A N 1
ATOM 772 C CA . SER A 1 95 ? -12.157 8.627 5.213 1.00 91.88 95 SER A CA 1
ATOM 773 C C . SER A 1 95 ? -12.816 7.295 5.601 1.00 91.88 95 SER A C 1
ATOM 775 O O . SER A 1 95 ? -13.114 6.477 4.731 1.00 91.88 95 SER A O 1
ATOM 777 N N . TYR A 1 96 ? -13.073 7.089 6.895 1.00 91.06 96 TYR A N 1
ATOM 778 C CA . TYR A 1 96 ? -13.783 5.925 7.422 1.00 91.06 96 TYR A CA 1
ATOM 779 C C . TYR A 1 96 ? -15.267 5.940 7.055 1.00 91.06 96 TYR A C 1
ATOM 781 O O . TYR A 1 96 ? -15.775 4.940 6.553 1.00 91.06 96 TYR A O 1
ATOM 789 N N . ASP A 1 97 ? -15.938 7.081 7.218 1.00 89.31 97 ASP A N 1
ATOM 790 C CA . ASP A 1 97 ? -17.343 7.252 6.834 1.00 89.31 97 ASP A CA 1
ATOM 791 C C . ASP A 1 97 ? -17.547 7.082 5.313 1.00 89.31 97 ASP A C 1
ATOM 793 O O . ASP A 1 97 ? -18.586 6.591 4.872 1.00 89.31 97 ASP A O 1
ATOM 797 N N . GLU A 1 98 ? -16.532 7.416 4.509 1.00 93.69 98 GLU A N 1
ATOM 798 C CA . GLU A 1 98 ? -16.486 7.176 3.059 1.00 93.69 98 GLU A CA 1
ATOM 799 C C . GLU A 1 98 ? -16.185 5.709 2.676 1.00 93.69 98 GLU A C 1
ATOM 801 O O . GLU A 1 98 ? -16.158 5.383 1.489 1.00 93.69 98 GLU A O 1
ATOM 806 N N . GLY A 1 99 ? -15.955 4.815 3.645 1.00 89.00 99 GLY A N 1
ATOM 807 C CA . GLY A 1 99 ? -15.716 3.389 3.399 1.00 89.00 99 GLY A CA 1
ATOM 808 C C . GLY A 1 99 ? -14.359 3.079 2.762 1.00 89.00 99 GLY A C 1
ATOM 809 O O . GLY A 1 99 ? -14.211 2.057 2.096 1.00 89.00 99 GLY A O 1
ATOM 810 N N . ARG A 1 100 ? -13.359 3.955 2.937 1.00 89.00 100 ARG A N 1
ATOM 811 C CA . ARG A 1 100 ? -12.033 3.802 2.306 1.00 89.00 100 ARG A CA 1
ATOM 812 C C . ARG A 1 100 ? -11.106 2.812 3.007 1.00 89.00 100 ARG A C 1
ATOM 814 O O . ARG A 1 100 ? -10.024 2.542 2.492 1.00 89.00 100 ARG A O 1
ATOM 821 N N . PHE A 1 101 ? -11.490 2.307 4.176 1.00 88.25 101 PHE A N 1
ATOM 822 C CA . PHE A 1 101 ? -10.686 1.353 4.929 1.00 88.25 101 PHE A CA 1
ATOM 823 C C . PHE A 1 101 ? -11.298 -0.038 4.866 1.00 88.25 101 PHE A C 1
ATOM 825 O O . PHE A 1 101 ? -12.496 -0.218 5.077 1.00 88.25 101 PHE A O 1
ATOM 832 N N 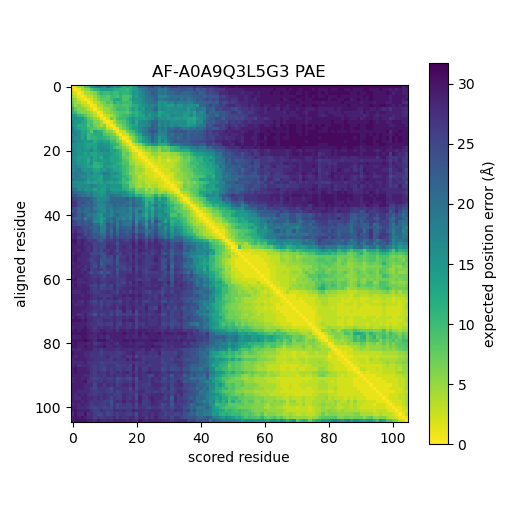. HIS A 1 102 ? -10.441 -1.018 4.614 1.00 85.38 102 HIS A N 1
ATOM 833 C CA . HIS A 1 102 ? -10.771 -2.428 4.678 1.00 85.38 102 HIS A CA 1
ATOM 834 C C . HIS A 1 102 ? -9.655 -3.130 5.442 1.00 85.38 102 HIS A C 1
ATOM 836 O O . HIS A 1 102 ? -8.476 -2.893 5.169 1.00 85.38 102 HIS A O 1
ATOM 842 N N . LEU A 1 103 ? -10.031 -3.947 6.420 1.00 84.00 103 LEU A N 1
ATOM 843 C CA . LEU A 1 103 ? -9.085 -4.792 7.126 1.00 84.00 103 LEU A CA 1
ATOM 844 C C . LEU A 1 103 ? -9.001 -6.111 6.358 1.00 84.00 103 LEU A C 1
ATOM 846 O O . LEU A 1 103 ? -10.007 -6.795 6.209 1.00 84.00 103 LEU A O 1
ATOM 850 N N . LEU A 1 104 ? -7.824 -6.395 5.805 1.00 78.81 104 LEU A N 1
ATOM 851 C CA . LEU A 1 104 ? -7.529 -7.671 5.162 1.00 78.81 104 LEU A CA 1
ATOM 852 C C . LEU A 1 104 ? -7.104 -8.653 6.261 1.00 78.81 104 LEU A C 1
ATOM 854 O O . LEU A 1 104 ? -6.219 -8.305 7.046 1.00 78.81 104 LEU A O 1
ATOM 858 N N . ASP A 1 105 ? -7.761 -9.814 6.311 1.00 59.16 105 ASP A N 1
ATOM 859 C CA . ASP A 1 105 ? -7.427 -10.935 7.208 1.00 59.16 105 ASP A CA 1
ATOM 860 C C . ASP A 1 105 ? -5.989 -11.450 7.013 1.00 59.16 105 ASP A C 1
ATOM 862 O O . ASP A 1 105 ? -5.520 -11.513 5.848 1.00 59.16 105 ASP A O 1
#